Protein AF-A0A356T5P1-F1 (afd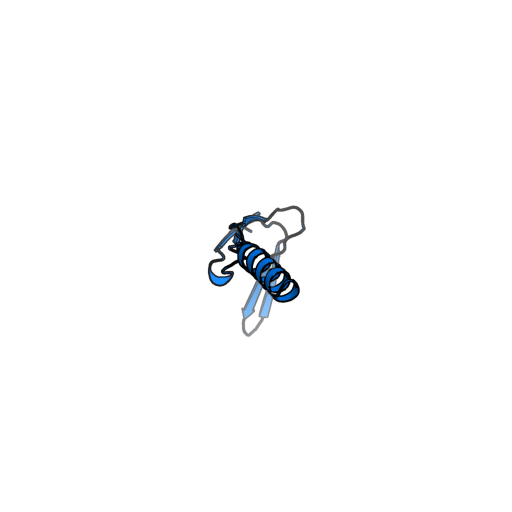b_monomer_lite)

Structure (mmCIF, N/CA/C/O backbone):
data_AF-A0A356T5P1-F1
#
_entry.id   AF-A0A356T5P1-F1
#
loop_
_atom_site.group_PDB
_atom_site.id
_atom_site.type_symbol
_atom_site.label_atom_id
_atom_site.label_alt_id
_atom_site.label_comp_id
_atom_site.label_asym_id
_atom_site.label_entity_id
_atom_site.label_seq_id
_atom_site.pdbx_PDB_ins_code
_atom_site.Cartn_x
_atom_site.Cartn_y
_atom_site.Cartn_z
_atom_site.occupancy
_atom_site.B_iso_or_equiv
_atom_site.auth_seq_id
_atom_site.auth_comp_id
_atom_site.auth_asym_id
_atom_site.auth_atom_id
_atom_site.pdbx_PDB_model_num
ATOM 1 N N . MET A 1 1 ? 55.414 -24.462 -14.400 1.00 59.66 1 MET A N 1
ATOM 2 C CA . MET A 1 1 ? 55.119 -23.095 -14.903 1.00 59.66 1 MET A CA 1
ATOM 3 C C . MET A 1 1 ? 53.834 -22.974 -15.735 1.00 59.66 1 MET A C 1
ATOM 5 O O . MET A 1 1 ? 53.141 -21.984 -15.568 1.00 59.66 1 MET A O 1
ATOM 9 N N . ARG A 1 2 ? 53.445 -23.949 -16.576 1.00 58.44 2 ARG A N 1
ATOM 10 C CA . ARG A 1 2 ? 52.239 -23.843 -17.441 1.00 58.44 2 ARG A CA 1
ATOM 11 C C . ARG A 1 2 ? 50.887 -23.838 -16.691 1.00 58.44 2 ARG A C 1
ATOM 13 O O . ARG A 1 2 ? 49.930 -23.253 -17.182 1.00 58.44 2 ARG A O 1
ATOM 20 N N . THR A 1 3 ? 50.802 -24.439 -15.502 1.00 58.47 3 THR A N 1
ATOM 21 C CA . THR A 1 3 ? 49.570 -24.511 -14.681 1.00 58.47 3 THR A CA 1
ATOM 22 C C . THR A 1 3 ? 49.283 -23.220 -13.902 1.00 58.47 3 THR A C 1
ATOM 24 O O . THR A 1 3 ? 48.128 -22.849 -13.737 1.00 58.47 3 THR A O 1
ATOM 27 N N . GLN A 1 4 ? 50.336 -22.502 -13.497 1.00 58.81 4 GLN A N 1
ATOM 28 C CA . GLN A 1 4 ? 50.261 -21.211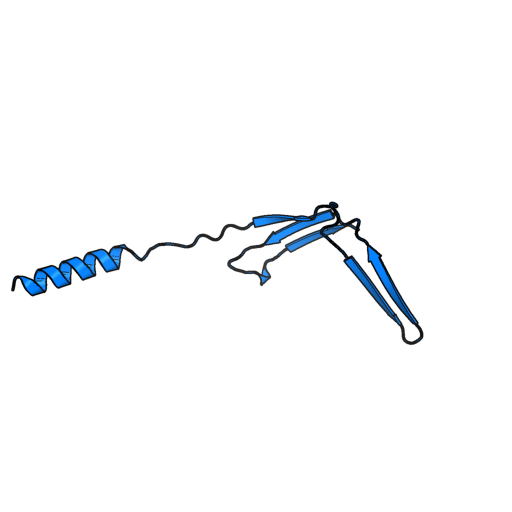 -12.791 1.00 58.81 4 GLN A CA 1
ATOM 29 C C . GLN A 1 4 ? 49.663 -20.111 -13.689 1.00 58.81 4 GLN A C 1
ATOM 31 O O . GLN A 1 4 ? 48.840 -19.316 -13.252 1.00 58.81 4 GLN A O 1
ATOM 36 N N . ILE A 1 5 ? 49.996 -20.135 -14.984 1.00 62.72 5 ILE A N 1
ATOM 37 C CA . ILE A 1 5 ? 49.483 -19.191 -15.992 1.00 62.72 5 ILE A CA 1
ATOM 38 C C . ILE A 1 5 ? 47.976 -19.384 -16.234 1.00 62.72 5 ILE A C 1
ATOM 40 O O . ILE A 1 5 ? 47.253 -18.417 -16.445 1.00 62.72 5 ILE A O 1
ATOM 44 N N . ARG A 1 6 ? 47.478 -20.626 -16.160 1.00 61.84 6 ARG A N 1
ATOM 45 C CA . ARG A 1 6 ? 46.042 -20.922 -16.309 1.00 61.84 6 ARG A CA 1
ATOM 46 C C . ARG A 1 6 ? 45.225 -20.431 -15.114 1.00 61.84 6 ARG A C 1
ATOM 48 O O . ARG A 1 6 ? 44.141 -19.897 -15.313 1.00 61.84 6 ARG A O 1
ATOM 55 N N . PHE A 1 7 ? 45.764 -20.563 -13.901 1.00 61.62 7 PHE A N 1
ATOM 56 C CA . PHE A 1 7 ? 45.143 -20.022 -12.689 1.00 61.62 7 PHE A CA 1
ATOM 57 C C . PHE A 1 7 ? 45.091 -18.489 -12.702 1.00 61.62 7 PHE A C 1
ATOM 59 O O . PHE A 1 7 ? 44.062 -17.921 -12.354 1.00 61.62 7 PHE A O 1
ATOM 66 N N . LEU A 1 8 ? 46.159 -17.836 -13.175 1.00 65.00 8 LEU A N 1
ATOM 67 C CA . LEU A 1 8 ? 46.224 -16.377 -13.313 1.00 65.00 8 LEU A CA 1
ATOM 68 C C . LEU A 1 8 ? 45.233 -15.834 -14.361 1.00 65.00 8 LEU A C 1
ATOM 70 O O . LEU A 1 8 ? 44.638 -14.778 -14.176 1.00 65.00 8 LEU A O 1
ATOM 74 N N . MET A 1 9 ? 45.029 -16.565 -15.460 1.00 66.94 9 MET A N 1
ATOM 75 C CA . MET A 1 9 ? 44.042 -16.194 -16.482 1.00 66.94 9 MET A CA 1
ATOM 76 C C . MET A 1 9 ? 42.604 -16.377 -15.983 1.00 66.94 9 MET A C 1
ATOM 78 O O . MET A 1 9 ? 41.746 -15.544 -16.264 1.00 66.94 9 MET A O 1
ATOM 82 N N . LEU A 1 10 ? 42.337 -17.430 -15.205 1.00 66.81 10 LEU A N 1
ATOM 83 C CA . LEU A 1 10 ? 41.010 -17.673 -14.639 1.00 66.81 10 LEU A CA 1
ATOM 84 C C . LEU A 1 10 ? 40.632 -16.619 -13.584 1.00 66.81 10 LEU A C 1
ATOM 86 O O . LEU A 1 10 ? 39.489 -16.167 -13.563 1.00 66.81 10 LEU A O 1
ATOM 90 N N . SER A 1 11 ? 41.583 -16.177 -12.754 1.00 62.19 11 SER A N 1
ATOM 91 C CA . SER A 1 11 ? 41.348 -15.106 -11.777 1.00 62.19 11 SER A CA 1
ATOM 92 C C . SER A 1 11 ? 41.168 -13.732 -12.431 1.00 62.19 11 SER A C 1
ATOM 94 O O . SER A 1 11 ? 40.344 -12.948 -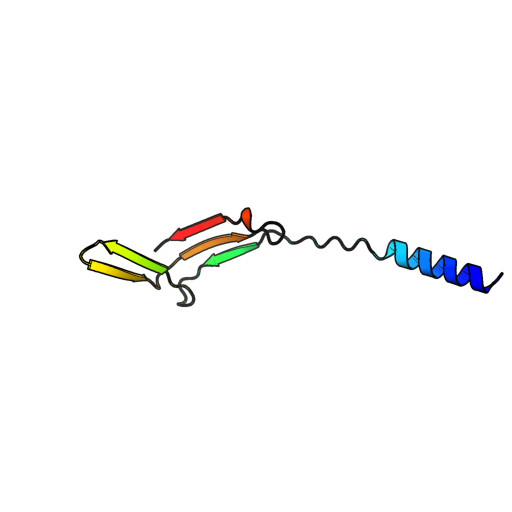11.965 1.00 62.19 11 SER A O 1
ATOM 96 N N . ALA A 1 12 ? 41.864 -13.458 -13.539 1.00 64.56 12 ALA A N 1
ATOM 97 C CA . ALA A 1 12 ? 41.688 -12.227 -14.310 1.00 64.56 12 ALA A CA 1
ATOM 98 C C . ALA A 1 12 ? 40.294 -12.127 -14.962 1.00 64.56 12 ALA A C 1
ATOM 100 O O . ALA A 1 12 ? 39.686 -11.060 -14.943 1.00 64.56 12 ALA A O 1
ATOM 101 N N . VAL A 1 13 ? 39.751 -13.233 -15.487 1.00 67.69 13 VAL A N 1
ATOM 102 C CA . VAL A 1 13 ? 38.389 -13.256 -16.057 1.00 67.69 13 VAL A CA 1
ATOM 103 C C . VAL A 1 13 ? 37.327 -13.120 -14.965 1.00 67.69 13 VAL A C 1
ATOM 105 O O . VAL A 1 13 ? 36.339 -12.413 -15.150 1.00 67.69 13 VAL A O 1
ATOM 108 N N . LEU A 1 14 ? 37.549 -13.738 -13.802 1.00 64.94 14 LEU A N 1
ATOM 109 C CA . LEU A 1 14 ? 36.628 -13.647 -12.673 1.00 64.94 14 LEU A CA 1
ATOM 110 C C . LEU A 1 14 ? 36.585 -12.220 -12.088 1.00 64.94 14 LEU A C 1
ATOM 112 O O . LEU A 1 14 ? 35.507 -11.725 -11.782 1.00 64.94 14 LEU A O 1
ATOM 116 N N . ALA A 1 15 ? 37.720 -11.515 -12.020 1.00 62.75 15 ALA A N 1
ATOM 117 C CA . ALA A 1 15 ? 37.785 -10.125 -11.551 1.00 62.75 15 ALA A CA 1
ATOM 118 C C . ALA A 1 15 ? 37.053 -9.121 -12.466 1.00 62.75 15 ALA A C 1
ATOM 120 O O . ALA A 1 15 ? 36.587 -8.088 -11.990 1.00 62.75 15 ALA A O 1
ATOM 121 N N . LEU A 1 16 ? 36.915 -9.424 -13.761 1.00 62.66 16 LEU A N 1
ATOM 122 C CA . LEU A 1 16 ? 36.205 -8.581 -14.732 1.00 62.66 16 LEU A CA 1
ATOM 123 C C . LEU A 1 16 ? 34.691 -8.859 -14.790 1.00 62.66 16 LEU A C 1
ATOM 125 O O . LEU A 1 16 ? 33.950 -8.074 -15.377 1.00 62.66 16 LEU A O 1
ATOM 129 N N . GLY A 1 17 ? 34.220 -9.957 -14.191 1.00 60.94 17 GLY A N 1
ATOM 130 C CA . GLY A 1 17 ? 32.825 -10.403 -14.279 1.00 60.94 17 GLY A CA 1
ATOM 131 C C . GLY A 1 17 ? 31.864 -9.820 -13.237 1.00 60.94 17 GLY A C 1
ATOM 132 O O . GLY A 1 17 ? 30.665 -10.066 -13.337 1.00 60.94 17 GLY A O 1
ATOM 133 N N . PHE A 1 18 ? 32.344 -9.073 -12.235 1.00 59.41 18 PHE A N 1
ATOM 134 C CA . PHE A 1 18 ? 31.534 -8.728 -11.053 1.00 59.41 18 PHE A CA 1
ATOM 135 C C . PHE A 1 18 ? 30.895 -7.335 -11.036 1.00 59.41 18 PHE A C 1
ATOM 137 O O . PHE A 1 18 ? 30.214 -6.997 -10.071 1.00 59.41 18 PHE A O 1
ATOM 144 N N . SER A 1 19 ? 31.020 -6.538 -12.094 1.00 60.03 19 SER A N 1
ATOM 145 C CA . SER A 1 19 ? 30.383 -5.213 -12.144 1.00 60.03 19 SER A CA 1
ATOM 146 C C . SER A 1 19 ? 28.982 -5.266 -12.759 1.00 60.03 19 SER A C 1
ATOM 148 O O . SER A 1 19 ? 28.673 -4.516 -13.680 1.00 60.03 19 SER A O 1
ATOM 150 N N . ALA A 1 20 ? 28.119 -6.156 -12.268 1.00 62.72 20 ALA A N 1
ATOM 151 C CA . ALA A 1 20 ? 26.688 -6.071 -12.543 1.00 62.72 20 ALA A CA 1
ATOM 152 C C . ALA A 1 20 ? 26.066 -5.114 -11.519 1.00 62.72 20 ALA A C 1
ATOM 154 O O . ALA A 1 20 ? 25.659 -5.517 -10.430 1.00 62.72 20 ALA A O 1
ATOM 155 N N . THR A 1 21 ? 26.033 -3.821 -11.836 1.00 60.38 21 THR A N 1
ATOM 156 C CA . THR A 1 21 ? 25.273 -2.858 -11.040 1.00 60.38 21 THR A CA 1
ATOM 157 C C . THR A 1 21 ? 23.787 -3.143 -11.242 1.00 60.38 21 THR A C 1
ATOM 159 O O . THR A 1 21 ? 23.213 -2.873 -12.296 1.00 60.38 21 THR A O 1
ATOM 162 N N . ALA A 1 22 ? 23.144 -3.728 -10.233 1.00 61.03 22 ALA A N 1
ATOM 163 C CA . ALA A 1 22 ? 21.694 -3.847 -10.208 1.00 61.03 22 ALA A CA 1
ATOM 164 C C . ALA A 1 22 ? 21.097 -2.438 -10.048 1.00 61.03 22 ALA A C 1
ATOM 166 O O . ALA A 1 22 ? 20.974 -1.917 -8.943 1.00 61.03 22 ALA A O 1
ATOM 167 N N . SER A 1 23 ? 20.776 -1.780 -11.165 1.00 58.75 23 SER A N 1
ATOM 168 C CA . SER A 1 23 ? 20.050 -0.511 -11.157 1.00 58.75 23 SER A CA 1
ATOM 169 C C . SER A 1 23 ? 18.567 -0.806 -10.975 1.00 58.75 23 SER A C 1
ATOM 171 O O . SER A 1 23 ? 17.853 -1.122 -11.926 1.00 58.75 23 SER A O 1
ATOM 173 N N . ALA A 1 24 ? 18.103 -0.764 -9.731 1.00 60.94 24 ALA A N 1
ATOM 174 C CA . ALA A 1 24 ? 16.684 -0.892 -9.453 1.00 60.94 24 ALA A CA 1
ATOM 175 C C . ALA A 1 24 ? 16.021 0.484 -9.664 1.00 60.94 24 ALA A C 1
ATOM 177 O O . ALA A 1 24 ? 16.195 1.406 -8.868 1.00 60.94 24 ALA A O 1
ATOM 178 N N . GLN A 1 25 ? 15.351 0.646 -10.809 1.00 68.31 25 GLN A N 1
ATOM 179 C CA . GLN A 1 25 ? 14.682 1.894 -11.178 1.00 68.31 25 GLN A CA 1
ATOM 180 C C . GLN A 1 25 ? 13.471 2.152 -10.274 1.00 68.31 25 GLN A C 1
ATOM 182 O O . GLN A 1 25 ? 12.741 1.220 -9.924 1.00 68.31 25 GLN A O 1
ATOM 187 N N . SER A 1 26 ? 13.252 3.424 -9.924 1.00 70.38 26 SER A N 1
ATOM 188 C CA . SER A 1 26 ? 12.018 3.864 -9.266 1.00 70.38 26 SER A CA 1
ATOM 189 C C . SER A 1 26 ? 10.832 3.478 -10.139 1.00 70.38 26 SER A C 1
ATOM 191 O O . SER A 1 26 ? 10.856 3.707 -11.351 1.00 70.38 26 SER A O 1
ATOM 193 N N . ARG A 1 27 ? 9.814 2.867 -9.539 1.00 81.94 27 ARG A N 1
ATOM 194 C CA . ARG A 1 27 ? 8.655 2.363 -10.268 1.00 81.94 27 ARG A CA 1
ATOM 195 C C . ARG A 1 27 ? 7.390 3.004 -9.732 1.00 81.94 27 ARG A C 1
ATOM 197 O O . ARG A 1 27 ? 7.120 2.958 -8.534 1.00 81.94 27 ARG A O 1
ATOM 204 N N . GLU A 1 28 ? 6.623 3.579 -10.649 1.00 85.56 28 GLU A N 1
ATOM 205 C CA . GLU A 1 28 ? 5.292 4.093 -10.368 1.00 85.56 28 GLU A CA 1
ATOM 206 C C . GLU A 1 28 ? 4.265 2.966 -10.513 1.00 85.56 28 GLU A C 1
ATOM 208 O O . GLU A 1 28 ? 4.243 2.227 -11.502 1.00 85.56 28 GLU A O 1
ATOM 213 N N . PHE A 1 29 ? 3.422 2.826 -9.498 1.00 86.31 29 PHE A N 1
ATOM 214 C CA . PHE A 1 29 ? 2.317 1.887 -9.447 1.00 86.31 29 PHE A CA 1
ATOM 215 C C . PHE A 1 29 ? 1.009 2.670 -9.393 1.00 86.31 29 PHE A C 1
ATOM 217 O O . PHE A 1 29 ? 0.804 3.499 -8.508 1.00 86.31 29 PHE A O 1
ATOM 224 N N . THR A 1 30 ? 0.105 2.385 -10.324 1.00 89.25 30 THR A N 1
ATOM 225 C CA . THR A 1 30 ? -1.239 2.969 -10.334 1.00 89.25 30 THR A CA 1
ATOM 226 C C . THR A 1 30 ? -2.186 2.102 -9.514 1.00 89.25 30 THR A C 1
ATOM 228 O O . THR A 1 30 ? -2.342 0.912 -9.800 1.00 89.25 30 THR A O 1
ATOM 231 N N . ILE A 1 31 ? -2.854 2.705 -8.532 1.00 88.62 31 ILE A N 1
ATOM 232 C CA . ILE A 1 31 ? -3.957 2.080 -7.804 1.00 88.62 31 ILE A CA 1
ATOM 233 C C . ILE A 1 31 ? -5.194 2.203 -8.687 1.00 88.62 31 ILE A C 1
ATOM 235 O O . ILE A 1 31 ? -5.690 3.304 -8.940 1.00 88.62 31 ILE A O 1
ATOM 239 N N . ARG A 1 32 ? -5.659 1.067 -9.205 1.00 85.69 32 ARG A N 1
ATOM 240 C CA . ARG A 1 32 ? -6.840 1.012 -10.061 1.00 85.69 32 ARG A CA 1
ATOM 241 C C . ARG A 1 32 ? -8.077 0.725 -9.231 1.00 85.69 32 ARG A C 1
ATOM 243 O O . ARG A 1 32 ? -8.060 -0.092 -8.313 1.00 85.69 32 ARG A O 1
ATOM 250 N N . ASN A 1 33 ? -9.169 1.343 -9.652 1.00 82.81 33 ASN A N 1
ATOM 251 C CA . ASN A 1 33 ? -10.501 1.053 -9.157 1.00 82.81 33 ASN A CA 1
ATOM 252 C C . ASN A 1 33 ? -11.114 -0.144 -9.909 1.00 82.81 33 ASN A C 1
ATOM 254 O O . ASN A 1 33 ? -12.167 -0.041 -10.532 1.00 82.81 33 ASN A O 1
ATOM 258 N N . ASP A 1 34 ? -10.391 -1.264 -9.931 1.00 86.19 34 ASP A N 1
ATOM 259 C CA . ASP A 1 34 ? -10.786 -2.521 -10.581 1.00 86.19 34 ASP A CA 1
ATOM 260 C C . ASP A 1 34 ? -11.226 -3.590 -9.560 1.00 86.19 34 ASP A C 1
ATOM 262 O O . ASP A 1 34 ? -11.404 -4.757 -9.902 1.00 86.19 34 ASP A O 1
ATOM 266 N N . GLY A 1 35 ? -11.418 -3.189 -8.297 1.00 80.62 35 GLY A N 1
ATOM 267 C CA . GLY A 1 35 ? -11.776 -4.075 -7.188 1.00 80.62 35 GLY A CA 1
ATOM 268 C C . GLY A 1 35 ? -10.587 -4.779 -6.525 1.00 80.62 35 GLY A C 1
ATOM 269 O O . GLY A 1 35 ? -10.786 -5.477 -5.533 1.00 80.62 35 GLY A O 1
ATOM 270 N N . GLY A 1 36 ? -9.354 -4.578 -7.010 1.00 86.12 36 GLY A N 1
ATOM 271 C CA . GLY A 1 36 ? -8.142 -5.135 -6.397 1.00 86.12 36 GLY A CA 1
ATOM 272 C C . GLY A 1 36 ? -7.643 -4.384 -5.155 1.00 86.12 36 GLY A C 1
ATOM 273 O O . GLY A 1 36 ? -6.752 -4.874 -4.464 1.00 86.12 36 GLY A O 1
ATOM 274 N N . SER A 1 37 ? -8.208 -3.209 -4.862 1.00 88.94 37 SER A N 1
ATOM 275 C CA . SER A 1 37 ? -7.771 -2.321 -3.777 1.00 88.94 37 SER A CA 1
ATOM 276 C C . SER A 1 37 ? -8.894 -2.076 -2.766 1.00 88.94 37 SER A C 1
ATOM 278 O O . SER A 1 37 ? -10.063 -1.979 -3.133 1.00 88.94 37 SER A O 1
ATOM 280 N N . ARG A 1 38 ? -8.541 -1.966 -1.479 1.00 90.62 38 ARG A N 1
ATOM 281 C CA . ARG A 1 38 ? -9.479 -1.735 -0.369 1.00 90.62 38 ARG A CA 1
ATOM 282 C C . ARG A 1 38 ? -8.863 -0.793 0.654 1.00 90.62 38 ARG A C 1
ATOM 284 O O . ARG A 1 38 ? -7.724 -1.002 1.065 1.00 90.62 38 ARG A O 1
ATOM 291 N N . ILE A 1 39 ? -9.646 0.172 1.128 1.00 89.62 39 ILE A N 1
ATOM 292 C CA . ILE A 1 39 ? -9.298 1.018 2.274 1.00 89.62 39 ILE A CA 1
ATOM 293 C C . ILE A 1 39 ? -10.291 0.788 3.404 1.00 89.62 39 ILE A C 1
ATOM 295 O O . ILE A 1 39 ? -11.485 0.587 3.176 1.00 89.62 39 ILE A O 1
ATOM 299 N N . GLN A 1 40 ? -9.768 0.793 4.628 1.00 93.81 40 GLN A N 1
ATOM 300 C CA . GLN A 1 40 ? -10.537 0.644 5.851 1.00 93.81 40 GLN A CA 1
ATOM 301 C C . GLN A 1 40 ? -10.277 1.837 6.763 1.00 93.81 40 GLN A C 1
ATOM 303 O O . GLN A 1 40 ? -9.133 2.147 7.083 1.00 93.81 40 GLN A O 1
ATOM 308 N N . PHE A 1 41 ? -11.358 2.482 7.180 1.00 92.44 41 PHE A N 1
ATOM 309 C CA . PHE A 1 41 ? -11.357 3.501 8.217 1.00 92.44 41 PHE A CA 1
ATOM 310 C C . PHE A 1 41 ? -11.863 2.859 9.506 1.00 92.44 41 PHE A C 1
ATOM 312 O O . PHE A 1 41 ? -12.904 2.200 9.496 1.00 92.44 41 PHE A O 1
ATOM 319 N N . ILE A 1 42 ? -11.122 3.040 10.597 1.00 94.31 42 ILE A N 1
ATOM 320 C CA . ILE A 1 42 ? -11.524 2.594 11.930 1.00 94.31 42 ILE A CA 1
ATOM 321 C C . ILE A 1 42 ? -11.541 3.827 12.825 1.00 94.31 42 ILE A C 1
ATOM 323 O O . ILE A 1 42 ? -10.499 4.433 13.068 1.00 94.31 42 ILE A O 1
ATOM 327 N N . SER A 1 43 ? -12.725 4.199 13.300 1.00 92.44 43 SER A N 1
ATOM 328 C CA . SER A 1 43 ? -12.868 5.130 14.413 1.00 92.44 43 SER A CA 1
ATOM 329 C C . SER A 1 43 ? -13.044 4.311 15.671 1.00 92.44 43 SER A C 1
ATOM 331 O O . SER A 1 43 ? -14.052 3.628 15.827 1.00 92.44 43 SER A O 1
ATOM 333 N N . ASP A 1 44 ? -12.036 4.358 16.533 1.00 94.19 44 ASP A N 1
ATOM 334 C CA . ASP A 1 44 ? -12.068 3.703 17.830 1.00 94.19 44 ASP A CA 1
ATOM 335 C C . ASP A 1 44 ? -12.416 4.741 18.901 1.00 94.19 44 ASP A C 1
ATOM 337 O O . ASP A 1 44 ? -11.572 5.549 19.298 1.00 94.19 44 ASP A O 1
ATOM 341 N N . ALA A 1 45 ? -13.689 4.784 19.297 1.00 91.56 45 ALA A N 1
ATOM 342 C CA . ALA A 1 45 ? -14.168 5.629 20.379 1.00 91.56 45 ALA A CA 1
ATOM 343 C C . ALA A 1 45 ? -14.537 4.756 21.595 1.00 91.56 45 ALA A C 1
ATOM 345 O O . ALA A 1 45 ? -15.001 3.631 21.424 1.00 91.56 45 ALA A O 1
ATOM 346 N N . PRO A 1 46 ? -14.412 5.262 22.839 1.00 91.25 46 PRO A N 1
ATOM 347 C CA . PRO A 1 46 ? -14.580 4.443 24.048 1.00 91.25 46 PRO A CA 1
ATOM 348 C C . PRO A 1 46 ? -15.925 3.714 24.187 1.00 91.25 46 PRO A C 1
ATOM 350 O O . PRO A 1 46 ? -16.027 2.758 24.950 1.00 91.25 46 PRO A O 1
ATOM 353 N N . LEU A 1 47 ? -16.966 4.196 23.504 1.00 90.44 47 LEU A N 1
ATOM 354 C CA . LEU A 1 47 ? -18.328 3.665 23.579 1.00 90.44 47 LEU A CA 1
ATOM 355 C C . LEU A 1 47 ? -18.770 2.962 22.290 1.00 90.44 47 LEU A C 1
ATOM 357 O O . LEU A 1 47 ? -19.785 2.271 22.307 1.00 90.44 47 LEU A O 1
ATOM 361 N N . GLU A 1 48 ? -18.039 3.138 21.187 1.00 88.31 48 GLU A N 1
ATOM 362 C CA . GLU A 1 48 ? -18.375 2.550 19.893 1.00 88.31 48 GLU A CA 1
ATOM 363 C C . GLU A 1 48 ? -17.162 2.544 18.956 1.00 88.31 48 GLU A C 1
ATOM 365 O O . GLU A 1 48 ? -16.436 3.533 18.843 1.00 88.31 48 GLU A O 1
ATOM 370 N N . THR A 1 49 ? -16.996 1.446 18.220 1.00 94.69 49 THR A N 1
ATOM 371 C CA . THR A 1 49 ? -16.040 1.358 17.116 1.00 94.69 49 THR A CA 1
ATOM 372 C C . THR A 1 49 ? -16.789 1.384 15.785 1.00 94.69 49 THR A C 1
ATOM 374 O O . THR A 1 49 ? -17.587 0.490 15.500 1.00 94.69 49 THR A O 1
ATOM 377 N N . ILE A 1 50 ? -16.491 2.361 14.926 1.00 93.81 50 ILE A N 1
ATOM 378 C CA . ILE A 1 50 ? -17.039 2.438 13.564 1.00 93.81 50 ILE A CA 1
ATOM 379 C C . ILE A 1 50 ? -15.993 1.929 12.579 1.00 93.81 50 ILE A C 1
ATOM 381 O O . ILE A 1 50 ? -14.877 2.442 12.519 1.00 93.81 50 ILE A O 1
ATOM 385 N N . THR A 1 51 ? -16.376 0.945 11.764 1.00 94.94 51 THR A N 1
ATOM 386 C CA . THR A 1 51 ? -15.540 0.421 10.679 1.00 94.94 51 THR A CA 1
ATOM 387 C C . THR A 1 51 ? -16.162 0.746 9.324 1.00 94.94 51 THR A C 1
ATOM 389 O O . THR A 1 51 ? -17.173 0.160 8.942 1.00 94.94 51 THR A O 1
ATOM 392 N N . GLY A 1 52 ? -15.535 1.655 8.578 1.00 92.25 52 GLY A N 1
ATOM 393 C CA . GLY A 1 52 ? -15.879 1.969 7.191 1.00 92.25 52 GLY A CA 1
ATOM 394 C C . GLY A 1 52 ? -14.974 1.227 6.211 1.00 92.25 52 GLY A C 1
ATOM 395 O O . GLY A 1 52 ? -13.783 1.048 6.470 1.00 92.25 52 GLY A O 1
ATOM 396 N N . VAL A 1 53 ? -15.521 0.800 5.073 1.00 92.75 53 VAL A N 1
ATOM 397 C CA . VAL A 1 53 ? -14.775 0.106 4.016 1.00 92.75 53 VAL A CA 1
ATOM 398 C C . VAL A 1 53 ? -15.133 0.712 2.666 1.00 92.75 53 VAL A C 1
ATOM 400 O O . VAL A 1 53 ? -16.314 0.828 2.354 1.00 92.75 53 VAL A O 1
ATOM 403 N N . SER A 1 54 ? -14.125 1.038 1.855 1.00 90.06 54 SER A N 1
ATOM 404 C CA . SER A 1 54 ? -14.314 1.427 0.454 1.00 90.06 54 SER A CA 1
ATOM 405 C C . SER A 1 54 ? -13.439 0.582 -0.467 1.00 90.06 54 SER A C 1
ATOM 407 O O . SER A 1 54 ? -12.262 0.343 -0.185 1.00 90.06 54 SER A O 1
ATOM 409 N N . SER A 1 55 ? -14.030 0.128 -1.571 1.00 89.31 55 SER A N 1
ATOM 410 C CA . SER A 1 55 ? -13.335 -0.464 -2.720 1.00 89.31 55 SER A CA 1
ATOM 411 C C . SER A 1 55 ? -13.179 0.522 -3.880 1.00 89.31 55 SER A C 1
ATOM 413 O O . SER A 1 55 ? -12.475 0.218 -4.839 1.00 89.31 55 SER A O 1
ATOM 415 N N . HIS A 1 56 ? -13.807 1.700 -3.792 1.00 89.75 56 HIS A N 1
ATOM 416 C CA . HIS A 1 56 ? -13.644 2.771 -4.765 1.00 89.75 56 HIS A CA 1
ATOM 417 C C . HIS A 1 56 ? -12.393 3.565 -4.400 1.00 89.75 56 HIS A C 1
ATOM 419 O O . HIS A 1 56 ? -12.458 4.516 -3.629 1.00 89.75 56 HIS A O 1
ATOM 425 N N . VAL A 1 57 ? -11.239 3.105 -4.880 1.00 89.69 57 VAL A N 1
ATOM 426 C CA . VAL A 1 57 ? -9.940 3.690 -4.532 1.00 89.69 57 VAL A CA 1
ATOM 427 C C . VAL A 1 57 ? -9.134 3.941 -5.796 1.00 89.69 57 VAL A C 1
ATOM 429 O O . VAL A 1 57 ? -9.014 3.065 -6.654 1.00 89.69 57 VAL A O 1
ATOM 432 N N . THR A 1 58 ? -8.551 5.131 -5.894 1.00 92.38 58 THR A N 1
ATOM 433 C CA . THR A 1 58 ? -7.622 5.507 -6.963 1.00 92.38 58 THR A CA 1
ATOM 434 C C . THR A 1 58 ? -6.384 6.178 -6.381 1.00 92.38 58 THR A C 1
ATOM 436 O O . THR A 1 58 ? -6.379 6.628 -5.235 1.00 92.38 58 THR A O 1
ATOM 439 N N . GLY A 1 59 ? -5.294 6.216 -7.146 1.00 92.44 59 GLY A N 1
ATOM 440 C CA . GLY A 1 59 ? -4.066 6.858 -6.688 1.00 92.44 59 GLY A CA 1
ATOM 441 C C . GLY A 1 59 ? -2.815 6.392 -7.413 1.00 92.44 59 GLY A C 1
ATOM 442 O O . GLY A 1 59 ? -2.866 5.555 -8.320 1.00 92.44 59 GLY A O 1
ATOM 443 N N . THR A 1 60 ? -1.679 6.922 -6.978 1.00 93.50 60 THR A N 1
ATOM 444 C CA . THR A 1 60 ? -0.354 6.546 -7.472 1.00 93.50 60 THR A CA 1
ATOM 445 C C . THR A 1 60 ? 0.605 6.351 -6.307 1.00 93.50 60 THR A C 1
ATOM 447 O O . THR A 1 60 ? 0.554 7.066 -5.308 1.00 93.50 60 THR A O 1
ATOM 450 N N . VAL A 1 61 ? 1.487 5.362 -6.426 1.00 92.62 61 VAL A N 1
ATOM 451 C CA . VAL A 1 61 ? 2.557 5.102 -5.460 1.00 92.62 61 VAL A CA 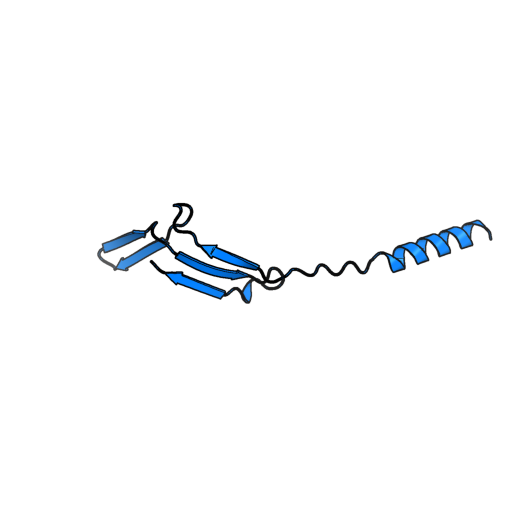1
ATOM 452 C C . VAL A 1 61 ? 3.864 4.986 -6.220 1.00 92.62 61 VAL A C 1
ATOM 454 O O . VAL A 1 61 ? 4.002 4.148 -7.108 1.00 92.62 61 VAL A O 1
ATOM 457 N N . ASN A 1 62 ? 4.833 5.815 -5.863 1.00 92.19 62 ASN A N 1
ATOM 458 C CA . ASN A 1 62 ? 6.199 5.706 -6.331 1.00 92.19 62 ASN A CA 1
ATOM 459 C C . ASN A 1 62 ? 7.033 4.945 -5.299 1.00 92.19 62 ASN A C 1
ATOM 461 O O . ASN A 1 62 ? 7.076 5.311 -4.122 1.00 92.19 62 ASN A O 1
ATOM 465 N N . VAL A 1 63 ? 7.710 3.892 -5.749 1.00 92.31 63 VAL A N 1
ATOM 466 C CA . VAL A 1 63 ? 8.565 3.064 -4.899 1.00 92.31 63 VAL A CA 1
ATOM 467 C C . VAL A 1 63 ? 9.965 3.019 -5.482 1.00 92.31 63 VAL A C 1
ATOM 469 O O . VAL A 1 63 ? 10.159 2.610 -6.630 1.00 92.31 63 VAL A O 1
ATOM 472 N N . ASN A 1 64 ? 10.948 3.376 -4.656 1.00 88.31 64 ASN A N 1
ATOM 473 C CA . ASN A 1 64 ? 12.343 3.066 -4.911 1.00 88.31 64 ASN A CA 1
ATOM 474 C C . ASN A 1 64 ? 12.680 1.709 -4.264 1.00 88.31 64 ASN A C 1
ATOM 476 O O . ASN A 1 64 ? 12.769 1.620 -3.042 1.00 88.31 64 ASN A O 1
ATOM 480 N N . PRO A 1 65 ? 12.895 0.641 -5.042 1.00 85.12 65 PRO A N 1
ATOM 481 C CA . PRO A 1 65 ? 13.232 -0.676 -4.494 1.00 85.12 65 PRO A CA 1
ATOM 482 C C . PRO A 1 65 ? 14.568 -0.728 -3.730 1.00 85.12 65 PRO A C 1
ATOM 484 O O . PRO A 1 65 ? 14.751 -1.634 -2.922 1.00 85.12 65 PRO A O 1
ATOM 487 N N . ASN A 1 66 ? 15.486 0.222 -3.949 1.00 87.25 66 ASN A N 1
ATOM 488 C CA . ASN A 1 66 ? 16.734 0.313 -3.179 1.00 87.25 66 ASN A CA 1
ATOM 489 C C . ASN A 1 66 ? 16.556 1.040 -1.838 1.00 87.25 66 ASN A C 1
ATOM 491 O O . ASN A 1 66 ? 17.431 0.957 -0.981 1.00 87.25 66 ASN A O 1
ATOM 495 N N . ASP A 1 67 ? 15.452 1.768 -1.669 1.00 87.06 67 ASP A N 1
ATOM 496 C CA . ASP A 1 67 ? 15.137 2.509 -0.455 1.00 87.06 67 ASP A CA 1
ATOM 497 C C . ASP A 1 67 ? 13.618 2.625 -0.284 1.00 87.06 67 ASP A C 1
ATOM 499 O O . ASP A 1 67 ? 12.984 3.598 -0.703 1.00 87.06 67 ASP A O 1
ATOM 503 N N . LEU A 1 68 ? 13.031 1.623 0.369 1.00 88.50 68 LEU A N 1
ATOM 504 C CA . LEU A 1 68 ? 11.591 1.586 0.628 1.00 88.50 68 LEU A CA 1
ATOM 505 C C . LEU A 1 68 ? 11.129 2.688 1.593 1.00 88.50 68 LEU A C 1
ATOM 507 O O . LEU A 1 68 ? 9.938 2.987 1.626 1.00 88.50 68 LEU A O 1
ATOM 511 N N . SER A 1 69 ? 12.040 3.311 2.353 1.00 92.19 69 SER A N 1
ATOM 512 C CA . SER A 1 69 ? 11.688 4.415 3.255 1.00 92.19 69 SER A CA 1
ATOM 513 C C . SER A 1 69 ? 11.346 5.703 2.499 1.00 92.19 69 SER A C 1
ATOM 515 O O . SER A 1 69 ? 10.607 6.539 3.011 1.00 92.19 69 SER A O 1
ATOM 517 N N . SER A 1 70 ? 11.817 5.824 1.253 1.00 90.19 70 SER A N 1
ATOM 518 C CA . SER A 1 70 ? 11.506 6.933 0.343 1.00 90.19 70 SER A CA 1
ATOM 519 C C . SER A 1 70 ? 10.188 6.767 -0.429 1.00 9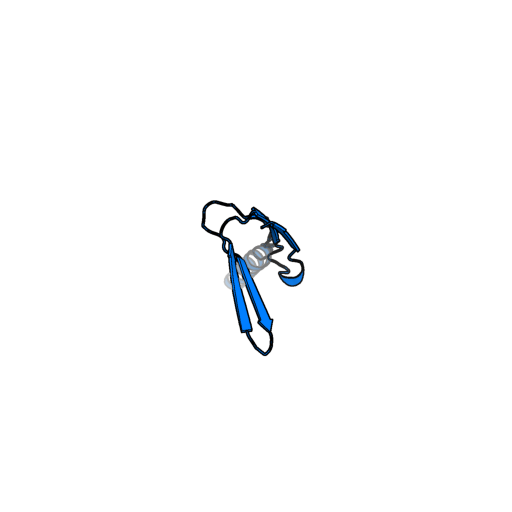0.19 70 SER A C 1
ATOM 521 O O . SER A 1 70 ? 9.839 7.620 -1.251 1.00 90.19 70 SER A O 1
ATOM 523 N N . ALA A 1 71 ? 9.452 5.672 -0.199 1.00 92.19 71 ALA A N 1
ATOM 524 C CA . ALA A 1 71 ? 8.181 5.429 -0.868 1.00 92.19 71 ALA A CA 1
ATOM 525 C C . ALA A 1 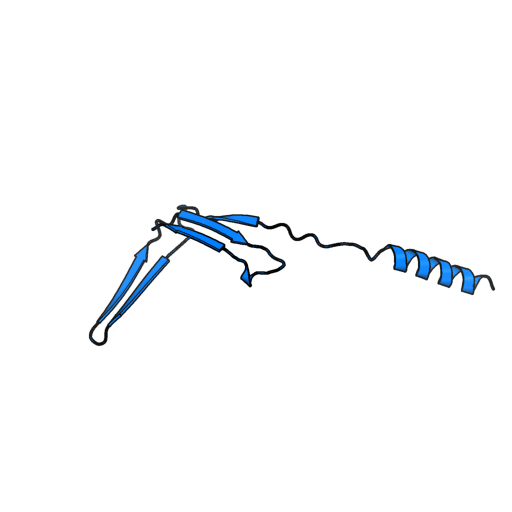71 ? 7.181 6.556 -0.571 1.00 92.19 71 ALA A C 1
ATOM 527 O O . ALA A 1 71 ? 7.003 6.984 0.569 1.00 92.19 71 ALA A O 1
ATOM 528 N N . SER A 1 72 ? 6.517 7.038 -1.615 1.00 93.88 72 SER A N 1
ATOM 529 C CA . SER A 1 72 ? 5.571 8.151 -1.529 1.00 93.88 72 SER A CA 1
ATOM 530 C C . SER A 1 72 ? 4.429 7.951 -2.513 1.00 93.88 72 SER A C 1
ATOM 532 O O . SER A 1 72 ? 4.559 7.227 -3.497 1.00 93.88 72 SER A O 1
ATOM 534 N N . GLY A 1 73 ? 3.283 8.564 -2.248 1.00 92.00 73 GLY A N 1
ATOM 535 C CA . GLY A 1 73 ? 2.118 8.390 -3.101 1.00 92.00 73 GLY A CA 1
ATOM 536 C C . GLY A 1 73 ? 0.930 9.221 -2.660 1.00 92.00 73 GLY A C 1
ATOM 537 O O . GLY A 1 73 ? 0.925 9.807 -1.577 1.00 92.00 73 GLY A O 1
ATOM 538 N N . THR A 1 74 ? -0.082 9.249 -3.515 1.00 93.31 74 THR A N 1
ATOM 539 C CA . THR A 1 74 ? -1.381 9.856 -3.242 1.00 93.31 74 THR A CA 1
ATOM 540 C C . THR A 1 74 ? -2.463 8.801 -3.385 1.00 93.31 74 THR A C 1
ATOM 542 O O . THR A 1 74 ? -2.405 7.930 -4.253 1.00 93.31 74 THR A O 1
ATOM 545 N N . VAL A 1 75 ? -3.448 8.869 -2.497 1.00 91.62 75 VAL A N 1
ATOM 546 C CA . VAL A 1 75 ? -4.564 7.929 -2.446 1.00 91.62 75 VAL A CA 1
ATOM 547 C C . VAL A 1 75 ? -5.843 8.732 -2.275 1.00 91.62 75 VAL A C 1
ATOM 549 O O . VAL A 1 75 ? -5.902 9.623 -1.429 1.00 91.62 75 VAL A O 1
ATOM 552 N N . GLN A 1 76 ? -6.850 8.414 -3.081 1.00 91.44 76 GLN A N 1
ATOM 553 C CA . GLN A 1 76 ? -8.161 9.043 -3.056 1.00 91.44 76 GLN A CA 1
ATOM 554 C C . GLN A 1 76 ? -9.254 7.981 -2.918 1.00 91.44 76 GLN A C 1
ATOM 556 O O . GLN A 1 76 ? -9.171 6.905 -3.517 1.00 91.44 76 GLN A O 1
ATOM 561 N N . VAL A 1 77 ? -10.254 8.306 -2.095 1.00 87.06 77 VAL A N 1
ATOM 562 C CA . VAL A 1 77 ? -11.419 7.478 -1.752 1.00 87.06 77 VAL A CA 1
ATOM 563 C C . VAL A 1 77 ? -12.682 8.289 -1.962 1.00 87.06 77 VAL A C 1
ATOM 565 O O . VAL A 1 77 ? -12.638 9.495 -1.626 1.00 87.06 77 VAL A O 1
#

pLDDT: mean 80.8, std 13.4, range [58.44, 94.94]

Radius of gyration: 25.94 Å; chains: 1; bounding box: 74×34×42 Å

Secondary structure (DSSP, 8-state):
-HHHHHHHHHHHHHHHS---------EEEEE-SSSS--EEEEEEETTEEEEEEE---EEEEEEETTEEEEEEEEEE-

Foldseek 3Di:
DVVVVVVVVVVVVVVVPPPPPPPQDWDKDWDDLPQPDKDWDWDDDPVDIDIDMDSRKTWMWIARPVDRVPIDMDMDD

Sequence (77 aa):
MRTQIRFLMLSAVLALGFSATASAQSREFTIRNDGGSRIQFISDAPLETITGVSSHVTGTVNVNPNDLSSASGTVQV